Protein AF-A0A1Y4IHH0-F1 (afdb_monomer_lite)

Secondary structure (DSSP, 8-state):
---EEEEEEESS--GGGGS-TT--EEEEE---TT------SEEEEEEEHHHHHHS-S-S---HHHHHHHHHH--SHHHHHHHHHH-STHHHHHHHHHHHHH-HHHHHHHHHHHHHHHHHHHHHHHHHHHHHHHHHHHHHHHHHHHHHHHHHHHHHHHHHHHHHHHHHHHHHHHHHHHHHHTT-

Sequence (183 aa):
MRKVYTIILFENSAHIFHQDPDQYIHHGKTTFDTGLQMNLLQEYCLVALDVFRKKTYSEDRSEQTAWLSLLITETIEDAEKLITEYPWPEDIYKEIAMLRQRPEEVLHMFSEALKIMDRNTVHYMIEEQQKELEEQQRLLSVKDQEIHAKNKTIQAMNQKLDIQQQEIEALKKELAALQAQKI

Structure (mmCIF, N/CA/C/O backbone):
data_AF-A0A1Y4IHH0-F1
#
_entry.id   AF-A0A1Y4IHH0-F1
#
loop_
_atom_site.group_PDB
_atom_site.id
_atom_site.type_symbol
_atom_site.label_atom_id
_atom_site.label_alt_id
_atom_site.label_comp_id
_atom_site.label_asym_id
_atom_site.label_entity_id
_atom_site.label_seq_id
_atom_site.pdbx_PDB_ins_code
_atom_site.Cartn_x
_atom_site.Cartn_y
_atom_site.Cartn_z
_atom_site.occupancy
_atom_site.B_iso_or_equiv
_atom_site.auth_seq_id
_atom_site.auth_comp_id
_atom_site.auth_asym_id
_atom_site.auth_atom_id
_atom_site.pdbx_PDB_model_num
ATOM 1 N N . MET A 1 1 ? -13.343 10.472 4.113 1.00 64.81 1 MET A N 1
ATOM 2 C CA . MET A 1 1 ? -12.349 9.376 4.046 1.00 64.81 1 MET A CA 1
ATOM 3 C C . MET A 1 1 ? -11.607 9.469 2.719 1.00 64.81 1 MET A C 1
ATOM 5 O O . MET A 1 1 ? -12.231 9.854 1.737 1.00 64.81 1 MET A O 1
ATOM 9 N N . ARG A 1 2 ? -10.293 9.210 2.694 1.00 76.56 2 ARG A N 1
ATOM 10 C CA . ARG A 1 2 ? -9.488 9.185 1.457 1.00 76.56 2 ARG A CA 1
ATOM 11 C C . ARG A 1 2 ? -9.496 7.767 0.879 1.00 76.56 2 ARG A C 1
ATOM 13 O O . ARG A 1 2 ? -9.609 6.814 1.644 1.00 76.56 2 ARG A O 1
ATOM 20 N N . LYS A 1 3 ? -9.400 7.638 -0.445 1.00 82.38 3 LYS A N 1
ATOM 21 C CA . LYS A 1 3 ? -9.253 6.331 -1.096 1.00 82.38 3 LYS A CA 1
ATOM 22 C C . LYS A 1 3 ? -7.910 5.697 -0.740 1.00 82.38 3 LYS A C 1
ATOM 24 O O . LYS A 1 3 ? -6.926 6.410 -0.550 1.00 82.38 3 LYS A O 1
ATOM 29 N N . VAL A 1 4 ? -7.896 4.372 -0.685 1.00 86.25 4 VAL A N 1
ATOM 30 C CA . VAL A 1 4 ? -6.710 3.539 -0.491 1.00 86.25 4 VAL A CA 1
ATOM 31 C C . VAL A 1 4 ? -6.416 2.862 -1.823 1.00 86.25 4 VAL A C 1
ATOM 33 O O . VAL A 1 4 ? -7.274 2.171 -2.363 1.00 86.25 4 VAL A O 1
ATOM 36 N N . TYR A 1 5 ? -5.224 3.075 -2.372 1.00 88.31 5 TYR A N 1
ATOM 37 C CA . TYR A 1 5 ? -4.833 2.468 -3.641 1.00 88.31 5 TYR A CA 1
ATOM 38 C C . TYR A 1 5 ? -3.877 1.308 -3.397 1.00 88.31 5 TYR A C 1
ATOM 40 O O . TYR A 1 5 ? -2.844 1.474 -2.750 1.00 88.31 5 TYR A O 1
ATOM 48 N N . THR A 1 6 ? -4.207 0.144 -3.947 1.00 89.81 6 THR A N 1
ATOM 49 C CA . THR A 1 6 ? -3.286 -0.986 -4.057 1.00 89.81 6 THR A CA 1
ATOM 50 C C . THR A 1 6 ? -2.674 -0.963 -5.451 1.00 89.81 6 THR A C 1
ATOM 52 O O . THR A 1 6 ? -3.362 -1.236 -6.433 1.00 89.81 6 THR A O 1
ATOM 55 N N . ILE A 1 7 ? -1.389 -0.619 -5.541 1.00 93.44 7 ILE A N 1
ATOM 56 C CA . ILE A 1 7 ? -0.644 -0.619 -6.804 1.00 93.44 7 ILE A CA 1
ATOM 57 C C . ILE A 1 7 ? 0.080 -1.960 -6.936 1.00 93.44 7 ILE A C 1
ATOM 59 O O . ILE A 1 7 ? 0.827 -2.349 -6.042 1.00 93.44 7 ILE A O 1
ATOM 63 N N . ILE A 1 8 ? -0.158 -2.666 -8.038 1.00 92.75 8 ILE A N 1
ATOM 64 C CA . ILE A 1 8 ? 0.452 -3.957 -8.358 1.00 92.75 8 ILE A CA 1
ATOM 65 C C . ILE A 1 8 ? 1.307 -3.771 -9.605 1.00 92.75 8 ILE A C 1
ATOM 67 O O . ILE A 1 8 ? 0.797 -3.385 -10.657 1.00 92.75 8 ILE A O 1
ATOM 71 N N . LEU A 1 9 ? 2.601 -4.048 -9.475 1.00 94.50 9 L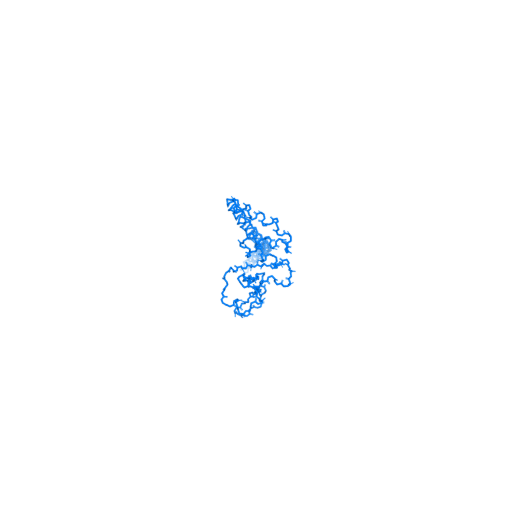EU A N 1
ATOM 72 C CA . LEU A 1 9 ? 3.576 -3.941 -10.554 1.00 94.50 9 LEU A CA 1
ATOM 73 C C . LEU A 1 9 ? 3.884 -5.337 -11.102 1.00 94.50 9 LEU A C 1
ATOM 75 O O . LEU A 1 9 ? 4.244 -6.235 -10.341 1.00 94.50 9 LEU A O 1
ATOM 79 N N . PHE A 1 10 ? 3.756 -5.514 -12.414 1.00 93.44 10 PHE A N 1
ATOM 80 C CA . PHE A 1 10 ? 4.120 -6.744 -13.110 1.00 93.44 10 PHE A CA 1
ATOM 81 C C . PHE A 1 10 ? 5.402 -6.522 -13.905 1.00 93.44 10 PHE A C 1
ATOM 83 O O . PHE A 1 10 ? 5.396 -5.762 -14.871 1.00 93.44 10 PHE A O 1
ATOM 90 N N . GLU A 1 11 ? 6.480 -7.215 -13.537 1.00 90.88 11 GLU A N 1
ATOM 91 C CA . GLU A 1 11 ? 7.685 -7.282 -14.376 1.00 90.88 11 GLU A CA 1
ATOM 92 C C . GLU A 1 11 ? 7.428 -8.068 -15.664 1.00 90.88 11 GLU A C 1
ATOM 94 O O . GLU A 1 11 ? 7.920 -7.682 -16.713 1.00 90.88 11 GLU A O 1
ATOM 99 N N . ASN A 1 12 ? 6.636 -9.143 -15.578 1.00 92.00 12 ASN A N 1
ATOM 100 C CA . ASN A 1 12 ? 6.158 -9.933 -16.710 1.00 92.00 12 ASN A CA 1
ATOM 101 C C . ASN A 1 12 ? 4.646 -10.126 -16.557 1.00 92.00 12 ASN A C 1
ATOM 103 O O . ASN A 1 12 ? 4.188 -10.835 -15.656 1.00 92.00 12 ASN A O 1
ATOM 107 N N . SER A 1 13 ? 3.866 -9.457 -17.399 1.00 91.56 13 SER A N 1
ATOM 108 C CA . SER A 1 13 ? 2.412 -9.409 -17.310 1.00 91.56 13 SER A CA 1
ATOM 109 C C . SER A 1 13 ? 1.747 -10.511 -18.139 1.00 91.56 13 SER A C 1
ATOM 111 O O . SER A 1 13 ? 2.313 -11.082 -19.073 1.00 91.56 13 SER A O 1
ATOM 113 N N . ALA A 1 14 ? 0.508 -10.856 -17.782 1.00 90.94 14 ALA A N 1
ATOM 114 C CA . ALA A 1 14 ? -0.264 -11.838 -18.535 1.00 90.94 14 ALA A CA 1
ATOM 115 C C . ALA A 1 14 ? -0.573 -11.345 -19.965 1.00 90.94 14 ALA A C 1
ATOM 117 O O . ALA A 1 14 ? -0.624 -10.146 -20.237 1.00 90.94 14 ALA A O 1
ATOM 118 N N . HIS A 1 15 ? -0.875 -12.271 -20.881 1.00 91.12 15 HIS A N 1
ATOM 119 C CA . HIS A 1 15 ? -1.169 -11.949 -22.287 1.00 91.12 15 HIS A CA 1
ATOM 120 C C . HIS A 1 15 ? -2.280 -10.892 -22.462 1.00 91.12 15 HIS A C 1
ATOM 122 O O . HIS A 1 15 ? -2.247 -10.110 -23.403 1.00 91.12 15 HIS A O 1
ATOM 128 N N . ILE A 1 16 ? -3.255 -10.834 -21.551 1.00 93.12 16 ILE A N 1
ATOM 129 C CA . ILE A 1 16 ? -4.318 -9.816 -21.552 1.00 93.12 16 ILE A CA 1
ATOM 130 C C . ILE A 1 16 ? -3.76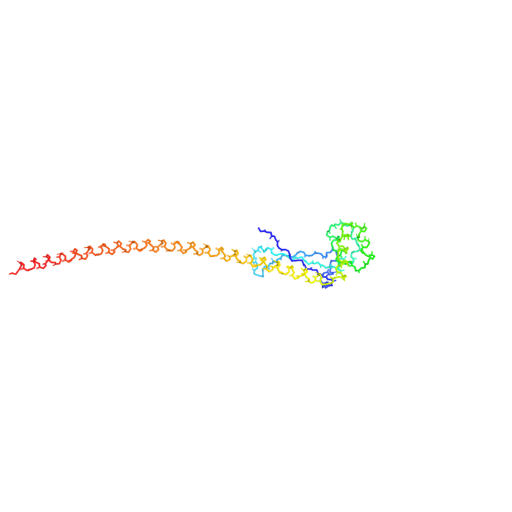7 -8.377 -21.553 1.00 93.12 16 ILE A C 1
ATOM 132 O O . ILE A 1 16 ? -4.293 -7.540 -22.277 1.00 93.12 16 ILE A O 1
ATOM 136 N N . PHE A 1 17 ? -2.683 -8.102 -20.826 1.00 90.44 17 PHE A N 1
ATOM 137 C CA . PHE A 1 17 ? -2.068 -6.767 -20.765 1.00 90.44 17 PHE A CA 1
ATOM 138 C C . PHE A 1 17 ? -1.380 -6.367 -22.075 1.00 90.44 17 PHE A C 1
ATOM 140 O O . PHE A 1 17 ? -1.157 -5.194 -22.334 1.00 90.44 17 PHE A O 1
ATOM 147 N N . HIS A 1 18 ? -1.073 -7.339 -22.933 1.00 90.69 18 HIS A N 1
ATOM 148 C CA . HIS A 1 18 ? -0.414 -7.113 -24.215 1.00 90.69 18 HIS A CA 1
ATOM 149 C C . HIS A 1 18 ? -1.396 -6.824 -25.358 1.00 90.69 18 HIS A C 1
ATOM 151 O O . HIS A 1 18 ? -0.961 -6.568 -26.480 1.00 90.69 18 HIS A O 1
ATOM 157 N N . GLN A 1 19 ? -2.707 -6.903 -25.099 1.00 89.75 19 GLN A N 1
ATOM 158 C CA . GLN A 1 19 ? -3.740 -6.665 -26.111 1.00 89.75 19 GLN A CA 1
ATOM 159 C C . GLN A 1 19 ? -3.794 -5.201 -26.552 1.00 89.75 19 GLN A C 1
ATOM 161 O O . GLN A 1 19 ? -4.097 -4.935 -27.712 1.00 89.75 19 GLN A O 1
ATOM 166 N N . ASP A 1 20 ? -3.477 -4.279 -25.643 1.00 86.44 20 ASP A N 1
ATOM 167 C CA . ASP A 1 20 ? -3.378 -2.848 -25.913 1.00 86.44 20 ASP A CA 1
ATOM 168 C C . ASP A 1 20 ? -2.023 -2.321 -25.405 1.00 86.44 20 ASP A C 1
ATOM 170 O O . ASP A 1 20 ? -1.901 -1.954 -24.236 1.00 86.44 20 ASP A O 1
ATOM 174 N N . PRO A 1 21 ? -0.983 -2.293 -26.261 1.00 82.88 21 PRO A N 1
ATOM 175 C CA . PRO A 1 21 ? 0.349 -1.826 -25.879 1.00 82.88 21 PRO A CA 1
ATOM 176 C C . PRO A 1 21 ? 0.400 -0.352 -25.462 1.00 82.88 21 PRO A C 1
ATOM 178 O O . PRO A 1 21 ? 1.388 0.083 -24.865 1.00 82.88 21 PRO A O 1
ATOM 181 N N . ASP A 1 22 ? -0.634 0.431 -25.785 1.00 84.62 22 ASP A N 1
ATOM 182 C CA . ASP A 1 22 ? -0.695 1.827 -25.385 1.00 84.62 22 ASP A CA 1
ATOM 183 C C . ASP A 1 22 ? -1.138 2.010 -23.933 1.00 84.62 22 ASP A C 1
ATOM 185 O O . ASP A 1 22 ? -0.791 3.030 -23.328 1.00 84.62 22 ASP A O 1
ATOM 189 N N . GLN A 1 23 ? -1.822 1.011 -23.370 1.00 87.75 23 GLN A N 1
ATOM 190 C CA . GLN A 1 23 ? -2.363 0.998 -22.016 1.00 87.75 23 GLN A CA 1
ATOM 191 C C . GLN A 1 23 ? -1.575 0.030 -21.130 1.00 87.75 23 GLN A C 1
ATOM 193 O O . GLN A 1 23 ? -1.810 -1.171 -21.125 1.00 87.75 23 GLN A O 1
ATOM 198 N N . TYR A 1 24 ? -0.656 0.573 -20.335 1.00 91.25 24 TYR A N 1
ATOM 199 C CA . TYR A 1 24 ? 0.159 -0.191 -19.382 1.00 91.25 24 TYR A CA 1
ATOM 200 C C . TYR A 1 24 ? -0.223 0.070 -17.915 1.00 91.25 24 TYR A C 1
ATOM 202 O O . TYR A 1 24 ? 0.345 -0.550 -17.019 1.00 91.25 24 TYR A O 1
ATOM 210 N N . ILE A 1 25 ? -1.175 0.975 -17.652 1.00 92.75 25 ILE A N 1
ATOM 211 C CA . ILE A 1 25 ? -1.739 1.261 -16.325 1.00 92.75 25 ILE A CA 1
ATOM 212 C C . ILE A 1 25 ? -3.249 1.019 -16.381 1.00 92.75 25 ILE A C 1
ATOM 214 O O . ILE A 1 25 ? -3.953 1.640 -17.173 1.00 92.75 25 ILE A O 1
ATOM 218 N N . HIS A 1 26 ? -3.769 0.176 -15.491 1.00 93.50 26 HIS A N 1
ATOM 219 C CA . HIS A 1 26 ? -5.189 -0.166 -15.436 1.00 93.50 26 HIS A CA 1
ATOM 220 C C . HIS A 1 26 ? -5.752 0.097 -14.044 1.00 93.50 26 HIS A C 1
ATOM 222 O O . HIS A 1 26 ? -5.404 -0.575 -13.072 1.00 93.50 26 HIS A O 1
ATOM 228 N N . HIS A 1 27 ? -6.650 1.075 -13.945 1.00 93.81 27 HIS A N 1
ATOM 229 C CA . HIS A 1 27 ? -7.334 1.405 -12.699 1.00 93.81 27 HIS A CA 1
ATOM 230 C C . HIS A 1 27 ? -8.624 0.592 -12.575 1.00 93.81 27 HIS A C 1
ATOM 232 O O . HIS A 1 27 ? -9.540 0.716 -13.388 1.00 93.81 27 HIS A O 1
ATOM 238 N N . GLY A 1 28 ? -8.698 -0.228 -11.534 1.00 90.19 28 GLY A N 1
ATOM 239 C CA . GLY A 1 28 ? -9.834 -1.071 -11.202 1.00 90.19 28 GLY A CA 1
ATOM 240 C C . GLY A 1 28 ? -10.594 -0.560 -9.983 1.00 90.19 28 GLY A C 1
ATOM 241 O O . GLY A 1 28 ? -10.008 -0.119 -8.991 1.00 90.19 28 GLY A O 1
ATOM 242 N N . LYS A 1 29 ? -11.920 -0.682 -10.041 1.00 89.69 29 LYS A N 1
ATOM 243 C CA . LYS A 1 29 ? -12.816 -0.490 -8.897 1.00 89.69 29 LYS A CA 1
ATOM 244 C C . LYS A 1 29 ? -13.512 -1.802 -8.581 1.00 89.69 29 LYS A C 1
ATOM 246 O O . LYS A 1 29 ? -13.882 -2.543 -9.489 1.00 89.69 29 LYS A O 1
ATOM 251 N N . THR A 1 30 ? -13.713 -2.065 -7.299 1.00 86.44 30 THR A N 1
ATOM 252 C CA . THR A 1 30 ? -14.426 -3.261 -6.857 1.00 86.44 30 THR A CA 1
ATOM 253 C C . THR A 1 30 ? -15.921 -3.107 -7.106 1.00 86.44 30 THR A C 1
ATOM 255 O O . THR A 1 30 ? -16.509 -2.069 -6.807 1.00 86.44 30 THR A O 1
ATOM 258 N N . THR A 1 31 ? -16.537 -4.163 -7.625 1.00 89.19 31 THR A N 1
ATOM 259 C CA . THR A 1 31 ? -17.991 -4.303 -7.729 1.00 89.19 31 THR A CA 1
ATOM 260 C C . THR A 1 31 ? -18.400 -5.624 -7.094 1.00 89.19 31 THR A C 1
ATOM 262 O O . THR A 1 31 ? -17.610 -6.568 -7.054 1.00 89.19 31 THR A O 1
ATOM 265 N N . PHE A 1 32 ? -19.613 -5.673 -6.550 1.00 90.00 32 PHE A N 1
ATOM 266 C CA . PHE A 1 32 ? -20.151 -6.879 -5.931 1.00 90.00 32 PHE A CA 1
ATOM 267 C C . PHE A 1 32 ? -20.942 -7.675 -6.967 1.00 90.00 32 PHE A C 1
ATOM 269 O O . PHE A 1 32 ? -21.719 -7.108 -7.734 1.00 90.00 32 PHE A O 1
ATOM 276 N N . ASP A 1 33 ? -20.768 -8.991 -6.955 1.00 92.62 33 ASP A N 1
ATOM 277 C CA . ASP A 1 33 ? -21.464 -9.965 -7.805 1.00 92.62 33 ASP A CA 1
ATOM 278 C C . ASP A 1 33 ? -22.998 -9.886 -7.701 1.00 92.62 33 ASP A C 1
ATOM 280 O O . ASP A 1 33 ? -23.706 -10.078 -8.685 1.00 92.62 33 ASP A O 1
ATOM 284 N N . THR A 1 34 ? -23.513 -9.520 -6.528 1.00 95.19 34 THR A N 1
ATOM 285 C CA . THR A 1 34 ? -24.941 -9.254 -6.277 1.00 95.19 34 THR A CA 1
ATOM 286 C C . THR A 1 34 ? -25.469 -7.975 -6.937 1.00 95.19 34 THR A C 1
ATOM 288 O O . THR A 1 34 ? -26.671 -7.716 -6.902 1.00 95.19 34 THR A O 1
ATOM 291 N N . GLY A 1 35 ? -24.594 -7.142 -7.508 1.00 90.06 35 GLY A N 1
ATOM 292 C CA . GLY A 1 35 ? -24.935 -5.824 -8.046 1.00 90.06 35 GLY A CA 1
ATOM 293 C C . GLY A 1 35 ? -25.048 -4.722 -6.987 1.00 90.06 35 GLY A C 1
ATOM 294 O O . GLY A 1 35 ? -25.415 -3.594 -7.332 1.00 90.06 35 GLY A O 1
ATOM 295 N N . LEU A 1 36 ? -24.720 -5.016 -5.719 1.00 90.06 36 LEU A N 1
ATOM 296 C CA . LEU A 1 36 ? -24.722 -4.044 -4.624 1.00 90.06 36 LEU A CA 1
ATOM 297 C C . LEU A 1 36 ? -23.874 -2.814 -4.986 1.00 90.06 36 LEU A C 1
ATOM 299 O O . LEU A 1 36 ? -22.661 -2.900 -5.175 1.00 90.06 36 LEU A O 1
ATOM 303 N N . GLN A 1 37 ? -24.525 -1.653 -5.048 1.00 87.19 37 GLN A N 1
ATOM 304 C CA . GLN A 1 37 ? -23.881 -0.374 -5.339 1.00 87.19 37 GLN A CA 1
ATOM 305 C C . GLN A 1 37 ? -23.302 0.214 -4.052 1.00 87.19 37 GLN A C 1
ATOM 307 O O . GLN A 1 37 ? -23.917 1.055 -3.399 1.00 87.19 37 GLN A O 1
ATOM 312 N N . MET A 1 38 ? -22.117 -0.258 -3.674 1.00 83.06 38 MET A N 1
ATOM 313 C CA . MET A 1 38 ? -21.373 0.264 -2.533 1.00 83.06 38 MET A CA 1
ATOM 314 C C . MET A 1 38 ? -19.981 0.711 -2.974 1.00 83.06 38 MET A C 1
ATOM 316 O O . MET A 1 38 ? -19.223 -0.059 -3.559 1.00 83.06 38 MET A O 1
ATOM 320 N N . ASN A 1 39 ? -19.636 1.960 -2.662 1.00 81.50 39 ASN A N 1
ATOM 321 C CA . ASN A 1 39 ? -18.313 2.505 -2.944 1.00 81.50 39 ASN A CA 1
ATOM 322 C C . ASN A 1 39 ? -17.334 2.068 -1.853 1.00 81.50 39 ASN A C 1
ATOM 324 O O . ASN A 1 39 ? -17.408 2.550 -0.722 1.00 81.50 39 ASN A O 1
ATOM 328 N N . LEU A 1 40 ? -16.406 1.179 -2.199 1.00 83.81 40 LEU A N 1
ATOM 329 C CA . LEU A 1 40 ? -15.294 0.831 -1.323 1.00 83.81 40 LEU A CA 1
ATOM 330 C C . LEU A 1 40 ? -14.197 1.897 -1.382 1.00 83.81 40 LEU A C 1
ATOM 332 O O . LEU A 1 40 ? -13.992 2.556 -2.401 1.00 83.81 40 LEU A O 1
ATOM 336 N N . LEU A 1 41 ? -13.478 2.059 -0.269 1.00 86.81 41 LEU A N 1
ATOM 337 C CA . LEU A 1 41 ? -12.314 2.946 -0.217 1.00 86.81 41 LEU A CA 1
ATOM 338 C C . LEU A 1 41 ? -11.139 2.393 -1.025 1.00 86.81 41 LEU A C 1
ATOM 340 O O . LEU A 1 41 ? -10.319 3.183 -1.489 1.00 86.81 41 LEU A O 1
ATOM 344 N N . GLN A 1 42 ? -11.055 1.069 -1.165 1.00 85.44 42 GLN A N 1
ATOM 345 C CA . GLN A 1 42 ? -9.962 0.395 -1.848 1.00 85.44 42 GLN A CA 1
ATOM 346 C C . GLN A 1 42 ? -10.182 0.353 -3.364 1.00 85.44 42 GLN A C 1
ATOM 348 O O . GLN A 1 42 ? -11.199 -0.154 -3.839 1.00 85.44 42 GLN A O 1
ATOM 353 N N . GLU A 1 43 ? -9.197 0.842 -4.111 1.00 91.50 43 GLU A N 1
ATOM 354 C CA . GLU A 1 43 ? -9.104 0.728 -5.568 1.00 91.50 43 GLU A CA 1
ATOM 355 C C . GLU A 1 43 ? -7.771 0.080 -5.954 1.00 91.50 43 GLU A C 1
ATOM 357 O O . GLU A 1 43 ? -6.779 0.181 -5.228 1.00 91.50 43 GLU A O 1
ATOM 362 N N . TYR A 1 44 ? -7.749 -0.594 -7.100 1.00 92.06 44 TYR A N 1
ATOM 363 C CA . TYR A 1 44 ? -6.568 -1.298 -7.592 1.00 92.06 44 TYR A CA 1
ATOM 364 C C . TYR A 1 44 ? -5.977 -0.557 -8.785 1.00 92.06 44 TYR A C 1
ATOM 366 O O . TYR A 1 44 ? -6.706 -0.052 -9.633 1.00 92.06 44 TYR A O 1
ATOM 374 N N . CYS A 1 45 ? -4.656 -0.518 -8.872 1.00 93.75 45 CYS A N 1
ATOM 375 C CA . CYS A 1 45 ? -3.936 -0.037 -10.040 1.00 93.75 45 CYS A CA 1
ATOM 376 C C . CYS A 1 45 ? -2.964 -1.128 -10.478 1.00 93.75 45 CYS A C 1
ATOM 378 O O . CYS A 1 45 ? -2.051 -1.481 -9.737 1.00 93.75 45 CYS A O 1
ATOM 380 N N . LEU A 1 46 ? -3.204 -1.706 -11.649 1.00 94.38 46 LEU A N 1
ATOM 381 C CA . LEU A 1 46 ? -2.364 -2.748 -12.228 1.00 94.38 46 LEU A CA 1
ATOM 382 C C . LEU A 1 46 ? -1.436 -2.102 -13.250 1.00 94.38 46 LEU A C 1
ATOM 384 O O . LEU A 1 46 ? -1.921 -1.449 -14.171 1.00 94.38 46 LEU A O 1
ATOM 388 N N . VAL A 1 47 ? -0.128 -2.288 -13.102 1.00 94.94 47 VAL A N 1
ATOM 389 C CA . VAL A 1 47 ? 0.876 -1.682 -13.981 1.00 94.94 47 VAL A CA 1
ATOM 390 C C . VAL A 1 47 ? 1.730 -2.770 -14.624 1.00 94.94 47 VAL A C 1
ATOM 392 O O . VAL A 1 47 ? 2.400 -3.527 -13.922 1.00 94.94 47 VAL A O 1
ATOM 395 N N . ALA A 1 48 ? 1.713 -2.845 -15.953 1.00 94.44 48 ALA A N 1
ATOM 396 C CA . ALA A 1 48 ? 2.491 -3.797 -16.744 1.00 94.44 48 ALA A CA 1
ATOM 397 C C . ALA A 1 48 ? 3.807 -3.158 -17.217 1.00 94.44 48 ALA A C 1
ATOM 399 O O . ALA A 1 48 ? 3.843 -2.409 -18.197 1.00 94.44 48 ALA A O 1
ATOM 400 N N . LEU A 1 49 ? 4.899 -3.433 -16.501 1.00 92.94 49 LEU A N 1
ATOM 401 C CA . LEU A 1 49 ? 6.203 -2.820 -16.762 1.00 92.94 49 LEU A CA 1
ATOM 402 C C . LEU A 1 49 ? 6.861 -3.355 -18.040 1.00 92.94 49 LEU A C 1
ATOM 404 O O . LEU A 1 49 ? 7.561 -2.611 -18.720 1.00 92.94 49 LEU A O 1
ATOM 408 N N . ASP A 1 50 ? 6.619 -4.613 -18.405 1.00 91.69 50 ASP A N 1
ATOM 409 C CA . ASP A 1 50 ? 7.067 -5.208 -19.672 1.00 91.69 50 ASP A CA 1
ATOM 410 C C . ASP A 1 50 ? 6.410 -4.579 -20.903 1.00 91.69 50 ASP A C 1
ATOM 412 O O . ASP A 1 50 ? 7.056 -4.430 -21.944 1.00 91.69 50 ASP A O 1
ATOM 416 N N . VAL A 1 51 ? 5.136 -4.204 -20.793 1.00 91.44 51 VAL A N 1
ATOM 417 C CA . VAL A 1 51 ? 4.418 -3.472 -21.842 1.00 91.44 51 VAL A CA 1
ATOM 418 C C . VAL A 1 51 ? 4.967 -2.050 -21.937 1.00 91.44 51 VAL A C 1
ATOM 420 O O . VAL A 1 51 ? 5.345 -1.617 -23.026 1.00 91.44 51 VAL A O 1
ATOM 423 N N . PHE A 1 52 ? 5.115 -1.364 -20.797 1.00 90.62 52 PHE A N 1
ATOM 424 C CA . PHE A 1 52 ? 5.714 -0.029 -20.737 1.00 90.62 52 PHE A CA 1
ATOM 425 C C . PHE A 1 52 ? 7.137 0.002 -21.314 1.00 90.62 52 PHE A C 1
ATOM 427 O O . PHE A 1 52 ? 7.449 0.873 -22.116 1.00 90.62 52 PHE A O 1
ATOM 434 N N . ARG A 1 53 ? 7.981 -0.989 -21.000 1.00 87.31 53 ARG A N 1
ATOM 435 C CA . ARG A 1 53 ? 9.366 -1.094 -21.493 1.00 87.31 53 ARG A CA 1
ATOM 436 C C . ARG A 1 53 ? 9.466 -1.082 -23.022 1.00 87.31 53 ARG A C 1
ATOM 438 O O . ARG A 1 53 ? 10.462 -0.621 -23.572 1.00 87.31 53 ARG A O 1
ATOM 445 N N . LYS A 1 54 ? 8.452 -1.601 -23.721 1.00 84.00 54 LYS A N 1
ATOM 446 C CA . LYS A 1 54 ? 8.418 -1.635 -25.194 1.00 84.00 54 LYS A CA 1
ATOM 447 C C . LYS A 1 54 ? 8.069 -0.277 -25.800 1.00 84.00 54 LYS A C 1
ATOM 449 O O . LYS A 1 54 ? 8.394 -0.046 -26.964 1.00 84.00 54 LYS A O 1
ATOM 454 N N . LYS A 1 55 ? 7.456 0.628 -25.031 1.00 74.00 55 LYS A N 1
ATOM 455 C CA . LYS A 1 55 ? 7.347 2.035 -25.411 1.00 74.00 55 LYS A CA 1
ATOM 456 C C . LYS A 1 55 ? 8.711 2.680 -25.220 1.00 74.00 55 LYS A C 1
ATOM 458 O O . LYS A 1 55 ? 9.127 2.998 -24.113 1.00 74.00 55 LYS A O 1
ATOM 463 N N . THR A 1 56 ? 9.418 2.872 -26.328 1.00 59.03 56 THR A N 1
ATOM 464 C CA . THR A 1 56 ? 10.587 3.750 -26.359 1.00 59.03 56 THR A CA 1
ATOM 465 C C . THR A 1 56 ? 10.127 5.130 -25.898 1.00 59.03 56 THR A C 1
ATOM 467 O O . THR A 1 56 ? 9.301 5.717 -26.590 1.00 59.03 56 THR A O 1
ATOM 470 N N . TYR A 1 57 ? 10.580 5.559 -24.711 1.00 57.50 57 TYR A N 1
ATOM 471 C CA . TYR A 1 57 ? 10.373 6.868 -24.072 1.00 57.50 57 TYR A CA 1
ATOM 472 C C . TYR A 1 57 ? 9.296 7.716 -24.765 1.00 57.50 57 TYR A C 1
ATOM 474 O O . TYR A 1 57 ? 9.598 8.514 -25.651 1.00 57.50 57 TYR A O 1
ATOM 482 N N . SER A 1 58 ? 8.028 7.461 -24.423 1.00 53.75 58 SER A N 1
ATOM 483 C CA . SER A 1 58 ? 6.873 8.123 -25.036 1.00 53.75 58 SER A CA 1
ATOM 484 C C . SER A 1 58 ? 7.046 9.643 -25.059 1.00 53.75 58 SER A C 1
ATOM 486 O O . SER A 1 58 ? 7.530 10.222 -24.088 1.00 53.75 58 SER A O 1
ATOM 488 N N . GLU A 1 59 ? 6.609 10.282 -26.147 1.00 56.09 59 GLU A N 1
ATOM 489 C CA . GLU A 1 59 ? 6.696 11.735 -26.380 1.00 56.09 59 GLU A CA 1
ATOM 490 C C . GLU A 1 59 ? 6.124 12.578 -25.217 1.00 56.09 59 GLU A C 1
ATOM 492 O O . GLU A 1 59 ? 6.573 13.702 -24.984 1.00 56.09 59 GLU A O 1
ATOM 497 N N . ASP A 1 60 ? 5.215 12.001 -24.425 1.00 65.81 60 ASP A N 1
ATOM 498 C CA . ASP A 1 60 ? 4.664 12.587 -23.204 1.00 65.81 60 ASP A CA 1
ATOM 499 C C . ASP A 1 60 ? 5.549 12.320 -21.979 1.00 65.81 60 ASP A C 1
ATOM 501 O O . ASP A 1 60 ? 5.405 11.333 -21.250 1.00 65.81 60 ASP A O 1
ATOM 505 N N . ARG A 1 61 ? 6.468 13.254 -21.727 1.00 73.88 61 ARG A N 1
ATOM 506 C CA . ARG A 1 61 ? 7.296 13.281 -20.516 1.00 73.88 61 ARG A CA 1
ATOM 507 C C . ARG A 1 61 ? 6.466 13.732 -19.317 1.00 73.88 61 ARG A C 1
ATOM 509 O O . ARG A 1 61 ? 6.017 14.875 -19.252 1.00 73.88 61 ARG A O 1
ATOM 516 N N . SER A 1 62 ? 6.310 12.852 -18.337 1.00 84.50 62 SER A N 1
ATOM 517 C CA . SER A 1 62 ? 5.615 13.127 -17.079 1.00 84.50 62 SER A CA 1
ATOM 518 C C . SER A 1 62 ? 6.389 12.579 -15.881 1.00 84.50 62 SER A C 1
ATOM 520 O O . SER A 1 62 ? 7.293 11.755 -16.011 1.00 84.50 62 SER A O 1
ATOM 522 N N . GLU A 1 63 ? 6.012 13.009 -14.679 1.00 85.19 63 GLU A N 1
ATOM 523 C CA . GLU A 1 63 ? 6.548 12.431 -13.442 1.00 85.19 63 GLU A CA 1
ATOM 524 C C . GLU A 1 63 ? 6.227 10.930 -13.339 1.00 85.19 63 GLU A C 1
ATOM 526 O O . GLU A 1 63 ? 7.061 10.136 -12.915 1.00 85.19 63 GLU A O 1
ATOM 531 N N . GLN A 1 64 ? 5.042 10.516 -13.799 1.00 87.56 64 GLN A N 1
ATOM 532 C CA . GLN A 1 64 ? 4.637 9.110 -13.811 1.00 87.56 64 GLN A CA 1
ATOM 533 C C . GLN A 1 64 ? 5.533 8.270 -14.725 1.00 87.56 64 GLN A C 1
ATOM 535 O O . GLN A 1 64 ? 6.002 7.214 -14.310 1.00 87.56 64 GLN A O 1
ATOM 540 N N . THR A 1 65 ? 5.813 8.739 -15.946 1.00 86.88 65 THR A N 1
ATOM 541 C CA . THR A 1 65 ? 6.712 8.026 -16.866 1.00 86.88 65 THR A CA 1
ATOM 542 C C . THR A 1 65 ? 8.134 7.975 -16.324 1.00 86.88 65 THR A C 1
ATOM 544 O O . THR A 1 65 ? 8.778 6.946 -16.461 1.00 86.88 65 THR A O 1
ATOM 547 N N . ALA A 1 66 ? 8.606 9.019 -15.640 1.00 87.06 66 ALA A N 1
ATOM 548 C CA . ALA A 1 66 ? 9.908 9.008 -14.977 1.00 87.06 66 ALA A CA 1
ATOM 549 C C . ALA A 1 66 ? 9.999 7.947 -13.865 1.00 87.06 66 ALA A C 1
ATOM 551 O O . ALA A 1 66 ? 10.962 7.182 -13.835 1.00 87.06 66 ALA A O 1
ATOM 552 N N . TRP A 1 67 ? 8.984 7.844 -12.996 1.00 89.56 67 TRP A N 1
ATOM 553 C CA . TRP A 1 67 ? 8.919 6.796 -11.969 1.00 89.56 67 TRP A CA 1
ATOM 554 C C . TRP A 1 67 ? 8.897 5.391 -12.572 1.00 89.56 67 TRP A C 1
ATOM 556 O O . TRP A 1 67 ? 9.609 4.508 -12.100 1.00 89.56 67 TRP A O 1
ATOM 566 N N . LEU A 1 68 ? 8.109 5.169 -13.626 1.00 89.94 68 LEU A N 1
ATOM 567 C CA . LEU A 1 68 ? 8.068 3.867 -14.294 1.00 89.94 68 LEU A CA 1
ATOM 568 C C . LEU A 1 68 ? 9.386 3.541 -14.995 1.00 89.94 68 LEU A C 1
ATOM 570 O O . LEU A 1 68 ? 9.850 2.408 -14.896 1.00 89.94 68 LEU A O 1
ATOM 574 N N . SER A 1 69 ? 10.016 4.525 -15.640 1.00 88.12 69 SER A N 1
ATOM 575 C CA . SER A 1 69 ? 11.331 4.362 -16.261 1.00 88.12 69 SER A CA 1
ATOM 576 C C . SER A 1 69 ? 12.411 4.029 -15.232 1.00 88.12 69 SER A C 1
ATOM 578 O O . SER A 1 69 ? 13.230 3.149 -15.484 1.00 88.12 69 SER A O 1
ATOM 580 N N . LEU A 1 70 ? 12.373 4.646 -14.045 1.00 87.75 70 LEU A N 1
ATOM 581 C CA . LEU A 1 70 ? 13.250 4.285 -12.927 1.00 87.75 70 LEU A CA 1
ATOM 582 C C . LEU A 1 70 ? 13.077 2.811 -12.528 1.00 87.75 70 LEU A C 1
ATOM 584 O O . LEU A 1 70 ? 14.066 2.112 -12.336 1.00 87.75 70 LEU A O 1
ATOM 588 N N . LEU A 1 71 ? 11.835 2.324 -12.445 1.00 88.12 71 LEU A N 1
ATOM 589 C CA . LEU A 1 71 ? 11.533 0.944 -12.046 1.00 88.12 71 LEU A CA 1
ATOM 590 C C . LEU A 1 71 ? 11.966 -0.107 -13.079 1.00 88.12 71 LEU A C 1
ATOM 592 O O . LEU A 1 71 ? 12.249 -1.238 -12.696 1.00 88.12 71 LEU A O 1
ATOM 596 N N . ILE A 1 72 ? 12.023 0.241 -14.369 1.00 87.62 72 ILE A N 1
ATOM 597 C CA . ILE A 1 72 ? 12.484 -0.671 -15.434 1.00 87.62 72 ILE A CA 1
ATOM 598 C C . ILE A 1 72 ? 13.973 -0.533 -15.767 1.00 87.62 72 ILE A C 1
ATOM 600 O O . ILE A 1 72 ? 14.461 -1.249 -16.639 1.00 87.62 72 ILE A O 1
ATOM 604 N N . THR A 1 73 ? 14.685 0.394 -15.124 1.00 86.38 73 THR A N 1
ATOM 605 C CA . THR A 1 73 ? 16.107 0.637 -15.387 1.00 86.38 73 THR A CA 1
ATOM 606 C C . THR A 1 73 ? 16.939 -0.538 -14.875 1.00 86.38 73 THR A C 1
ATOM 608 O O . THR A 1 73 ? 16.971 -0.818 -13.678 1.00 86.38 73 THR A O 1
ATOM 611 N N . GLU A 1 74 ? 17.635 -1.222 -15.784 1.00 81.69 74 GLU A N 1
ATOM 612 C CA . GLU A 1 74 ? 18.450 -2.401 -15.456 1.00 81.69 74 GLU A CA 1
ATOM 613 C C . GLU A 1 74 ? 19.959 -2.121 -15.527 1.00 81.69 74 GLU A C 1
ATOM 615 O O . GLU A 1 74 ? 20.736 -2.761 -14.810 1.00 81.69 74 GLU A O 1
ATOM 620 N N . THR A 1 75 ? 20.379 -1.163 -16.362 1.00 82.62 75 THR A N 1
ATOM 621 C CA . THR A 1 75 ? 21.792 -0.859 -16.638 1.00 82.62 75 THR A CA 1
ATOM 622 C C . THR A 1 75 ? 22.191 0.552 -16.208 1.00 82.62 75 THR A C 1
ATOM 624 O O . THR A 1 75 ? 21.348 1.428 -16.007 1.00 82.62 75 THR A O 1
ATOM 627 N N . ILE A 1 76 ? 23.503 0.778 -16.067 1.00 81.56 76 ILE A N 1
ATOM 628 C CA . ILE A 1 76 ? 24.048 2.107 -15.756 1.00 81.56 76 ILE A CA 1
ATOM 629 C C . ILE A 1 76 ? 23.791 3.052 -16.931 1.00 81.56 76 ILE A C 1
ATOM 631 O O . ILE A 1 76 ? 23.400 4.193 -16.716 1.00 81.56 76 ILE A O 1
ATOM 635 N N . GLU A 1 77 ? 23.931 2.569 -18.163 1.00 83.88 77 GLU A N 1
ATOM 636 C CA . GLU A 1 77 ? 23.678 3.350 -19.371 1.00 83.88 77 GLU A CA 1
ATOM 637 C C . GLU A 1 77 ? 22.215 3.811 -19.462 1.00 83.88 77 GLU A C 1
ATOM 639 O O . GLU A 1 77 ? 21.943 4.942 -19.869 1.00 83.88 77 GLU A O 1
ATOM 644 N N . ASP A 1 78 ? 21.262 2.961 -19.072 1.00 83.75 78 ASP A N 1
ATOM 645 C CA . ASP A 1 78 ? 19.845 3.334 -19.021 1.00 83.75 78 ASP A CA 1
ATOM 646 C C . ASP A 1 78 ? 19.574 4.360 -17.916 1.00 83.75 78 ASP A C 1
ATOM 648 O O . ASP A 1 78 ? 18.799 5.295 -18.122 1.00 83.75 78 ASP A O 1
ATOM 652 N N . ALA A 1 79 ? 20.259 4.240 -16.777 1.00 83.69 79 ALA A N 1
ATOM 653 C CA . ALA A 1 79 ? 20.170 5.205 -15.689 1.00 83.69 79 ALA A CA 1
ATOM 654 C C . ALA A 1 79 ? 20.743 6.574 -16.079 1.00 83.69 79 ALA A C 1
ATOM 656 O O . ALA A 1 79 ? 20.130 7.599 -15.800 1.00 83.69 79 ALA A O 1
ATOM 657 N N . GLU A 1 80 ? 21.886 6.613 -16.765 1.00 85.12 80 GLU A N 1
ATOM 658 C CA . GLU A 1 80 ? 22.487 7.856 -17.263 1.00 85.12 80 GLU A CA 1
ATOM 659 C C . GLU A 1 80 ? 21.573 8.557 -18.274 1.00 85.12 80 GLU A C 1
ATOM 661 O O . GLU A 1 80 ? 21.376 9.776 -18.204 1.00 85.12 80 GLU A O 1
ATOM 666 N N . LYS A 1 81 ? 20.952 7.793 -19.184 1.00 84.94 81 LYS A N 1
ATOM 667 C CA . LYS A 1 81 ? 19.927 8.321 -20.096 1.00 84.94 81 LYS A CA 1
ATOM 668 C C . LYS A 1 81 ? 18.725 8.852 -19.324 1.00 84.94 81 LYS A C 1
ATOM 670 O O . LYS A 1 81 ? 18.279 9.964 -19.595 1.00 84.94 81 LYS A O 1
ATOM 675 N N . LEU A 1 82 ? 18.244 8.101 -18.333 1.00 85.50 82 LEU A N 1
ATOM 676 C CA . LEU A 1 82 ? 17.120 8.508 -17.499 1.00 85.50 82 LEU A CA 1
ATOM 677 C C . LEU A 1 82 ? 17.407 9.814 -16.754 1.00 85.50 82 LEU A C 1
ATOM 679 O O . LEU A 1 82 ? 16.560 10.698 -16.769 1.00 85.50 82 LEU A O 1
ATOM 683 N N . ILE A 1 83 ? 18.592 9.955 -16.157 1.00 86.25 83 ILE A N 1
ATOM 684 C CA . ILE A 1 83 ? 19.020 11.163 -15.432 1.00 86.25 83 ILE A CA 1
ATOM 685 C C . ILE A 1 83 ? 19.149 12.358 -16.385 1.00 86.25 83 ILE A C 1
ATOM 687 O O . ILE A 1 83 ? 18.810 13.489 -16.040 1.00 86.25 83 ILE A O 1
ATOM 691 N N . THR A 1 84 ? 19.604 12.109 -17.614 1.00 85.31 84 THR A N 1
ATOM 692 C CA . THR A 1 84 ? 19.676 13.146 -18.651 1.00 85.31 84 THR A CA 1
ATOM 693 C C . THR A 1 84 ? 18.282 13.651 -19.038 1.00 85.31 84 THR A C 1
ATOM 695 O O . THR A 1 84 ? 18.093 14.846 -19.266 1.00 85.31 84 THR A O 1
ATOM 698 N N . GLU A 1 85 ? 17.295 12.758 -19.114 1.00 83.19 85 GLU A N 1
ATOM 699 C CA . GLU A 1 85 ? 15.914 13.112 -19.457 1.00 83.19 85 GLU A CA 1
ATOM 700 C C . GLU A 1 85 ? 15.124 13.688 -18.275 1.00 83.19 85 GLU A C 1
ATOM 702 O O . GLU A 1 85 ? 14.312 14.600 -18.453 1.00 83.19 85 GLU A O 1
ATOM 707 N N . TYR A 1 86 ? 15.387 13.183 -17.072 1.00 84.31 86 TYR A N 1
ATOM 708 C CA . TYR A 1 86 ? 14.760 13.566 -15.817 1.00 84.31 86 TYR A CA 1
ATOM 709 C C . TYR A 1 86 ? 15.863 13.757 -14.771 1.00 84.31 86 TYR A C 1
ATOM 711 O O . TYR A 1 86 ? 16.407 12.769 -14.303 1.00 84.31 86 TYR A O 1
ATOM 719 N N . PRO A 1 87 ? 16.198 14.993 -14.363 1.00 81.94 87 PRO A N 1
ATOM 720 C CA . PRO A 1 87 ? 17.320 15.210 -13.439 1.00 81.94 87 PRO A CA 1
ATOM 721 C C . PRO A 1 87 ? 17.065 14.775 -11.985 1.00 81.94 87 PRO A C 1
ATOM 723 O O . PRO A 1 87 ? 17.979 14.371 -11.278 1.00 81.94 87 PRO A O 1
ATOM 726 N N . TRP A 1 88 ? 15.820 14.859 -11.511 1.00 84.62 88 TRP A N 1
ATOM 727 C CA . TRP A 1 88 ? 15.469 14.628 -10.102 1.00 84.62 88 TRP A CA 1
ATOM 728 C C . TRP A 1 88 ? 15.637 13.183 -9.570 1.00 84.62 88 TRP A C 1
ATOM 730 O O . TRP A 1 88 ? 15.866 13.047 -8.369 1.00 84.62 88 TRP A O 1
ATOM 740 N N . PRO A 1 89 ? 15.559 12.096 -10.369 1.00 82.06 89 PRO A N 1
ATOM 741 C CA . PRO A 1 89 ? 15.801 10.736 -9.888 1.00 82.06 89 PRO A CA 1
ATOM 742 C C . PRO A 1 89 ? 17.273 10.428 -9.582 1.00 82.06 89 PRO A C 1
ATOM 744 O O . PRO A 1 89 ? 17.543 9.349 -9.064 1.00 82.06 89 PRO A O 1
ATOM 747 N N . GLU A 1 90 ? 18.227 11.318 -9.892 1.00 83.62 90 GLU A N 1
ATOM 748 C CA . GLU A 1 90 ? 19.662 11.072 -9.671 1.00 83.62 90 GLU A CA 1
ATOM 749 C C . GLU A 1 90 ? 19.971 10.708 -8.212 1.00 83.62 90 GLU A C 1
ATOM 751 O O . GLU A 1 90 ? 20.672 9.727 -7.949 1.00 83.62 90 GLU A O 1
ATOM 756 N N . ASP A 1 91 ? 19.421 11.466 -7.263 1.00 84.56 91 ASP A N 1
ATOM 757 C CA . ASP A 1 91 ? 19.645 11.233 -5.834 1.00 84.56 91 ASP A CA 1
ATOM 758 C C . ASP A 1 91 ? 19.059 9.887 -5.395 1.00 84.56 91 ASP A C 1
ATOM 760 O O . ASP A 1 91 ? 19.724 9.108 -4.712 1.00 84.56 91 ASP A O 1
ATOM 764 N N . ILE A 1 92 ? 17.867 9.551 -5.892 1.00 85.62 92 ILE A N 1
ATOM 765 C CA . ILE A 1 92 ? 17.207 8.267 -5.627 1.00 85.62 92 ILE A CA 1
ATOM 766 C C . ILE A 1 92 ? 18.041 7.114 -6.192 1.00 85.62 92 ILE A C 1
ATOM 768 O O . ILE A 1 92 ? 18.237 6.097 -5.528 1.00 85.62 92 ILE A O 1
ATOM 772 N N . TYR A 1 93 ? 18.578 7.263 -7.405 1.00 81.44 93 TYR A N 1
ATOM 773 C CA . TYR A 1 93 ? 19.410 6.237 -8.025 1.00 81.44 93 TYR A CA 1
ATOM 774 C C . TYR A 1 93 ? 20.712 6.015 -7.246 1.00 81.44 93 TYR A C 1
ATOM 776 O O . TYR A 1 93 ? 21.114 4.870 -7.026 1.00 81.44 93 TYR A O 1
ATOM 784 N N . LYS A 1 94 ? 21.352 7.091 -6.769 1.00 81.00 94 LYS A N 1
ATOM 785 C CA . LYS A 1 94 ? 22.539 7.006 -5.903 1.00 81.00 94 LYS A CA 1
ATOM 786 C C . LYS A 1 94 ? 22.229 6.286 -4.597 1.00 81.00 94 LYS A C 1
ATOM 788 O O . LYS A 1 94 ? 22.988 5.400 -4.210 1.00 81.00 94 LYS A O 1
ATOM 793 N N . GLU A 1 95 ? 21.120 6.624 -3.948 1.00 81.50 95 GLU A N 1
ATOM 794 C CA . GLU A 1 95 ? 20.679 5.952 -2.724 1.00 81.50 95 GLU A CA 1
ATOM 795 C C . GLU A 1 95 ? 20.435 4.454 -2.965 1.00 81.50 95 GLU A C 1
ATOM 797 O O . GLU A 1 95 ? 20.993 3.616 -2.255 1.00 81.50 95 GLU A O 1
ATOM 802 N N . ILE A 1 96 ? 19.701 4.086 -4.021 1.00 79.94 96 ILE A N 1
ATOM 803 C CA . ILE A 1 96 ? 19.454 2.679 -4.387 1.00 79.94 96 ILE A CA 1
ATOM 804 C C . ILE A 1 96 ? 20.769 1.942 -4.695 1.00 79.94 96 ILE A C 1
ATOM 806 O O . ILE A 1 96 ? 20.959 0.792 -4.286 1.00 79.94 96 ILE A O 1
ATOM 810 N N . ALA A 1 97 ? 21.708 2.591 -5.386 1.00 76.06 97 ALA A N 1
ATOM 811 C CA . ALA A 1 97 ? 23.021 2.020 -5.670 1.00 76.06 97 ALA A CA 1
ATOM 812 C C . ALA A 1 97 ? 23.846 1.788 -4.391 1.00 76.06 97 ALA A C 1
ATOM 814 O O . ALA A 1 97 ? 24.543 0.775 -4.290 1.00 76.06 97 ALA A O 1
ATOM 815 N N . MET A 1 98 ? 23.742 2.670 -3.391 1.00 74.81 98 MET A N 1
ATOM 816 C CA . MET A 1 98 ? 24.358 2.463 -2.074 1.00 74.81 98 MET A CA 1
ATOM 817 C C . MET A 1 98 ? 23.718 1.290 -1.324 1.00 74.81 98 MET A C 1
ATOM 819 O O . MET A 1 98 ? 24.434 0.481 -0.731 1.00 74.81 98 MET A O 1
ATOM 823 N N . LEU A 1 99 ? 22.394 1.130 -1.412 1.00 72.88 99 LEU A N 1
ATOM 824 C CA . LEU A 1 99 ? 21.682 -0.001 -0.808 1.00 72.88 99 LEU A CA 1
ATOM 825 C C . LEU A 1 99 ? 22.126 -1.353 -1.388 1.00 72.88 99 LEU A C 1
ATOM 827 O O . LEU A 1 99 ? 22.232 -2.327 -0.642 1.00 72.88 99 LEU A O 1
ATOM 831 N N . ARG A 1 100 ? 22.489 -1.423 -2.680 1.00 68.56 100 ARG A N 1
ATOM 832 C CA . ARG A 1 100 ? 23.104 -2.638 -3.260 1.00 68.56 100 ARG A CA 1
ATOM 833 C C . ARG A 1 100 ? 24.414 -3.030 -2.572 1.00 68.56 100 ARG A C 1
ATOM 835 O O . ARG A 1 100 ? 24.731 -4.214 -2.516 1.00 68.56 100 ARG A O 1
ATOM 842 N N . GLN A 1 101 ? 25.174 -2.063 -2.057 1.00 69.06 101 GLN A N 1
ATOM 843 C CA . GLN A 1 101 ? 26.421 -2.324 -1.330 1.00 69.06 101 GLN A CA 1
ATOM 844 C C . GLN A 1 101 ? 26.178 -2.693 0.142 1.00 69.06 101 GLN A C 1
ATOM 846 O O . GLN A 1 101 ? 27.060 -3.269 0.778 1.00 69.06 101 GLN A O 1
ATOM 851 N N . ARG A 1 102 ? 24.998 -2.372 0.693 1.00 73.19 102 ARG A N 1
ATOM 852 C CA . ARG A 1 102 ? 24.647 -2.555 2.112 1.00 73.19 102 ARG A CA 1
ATOM 853 C C . ARG A 1 102 ? 23.272 -3.228 2.263 1.00 73.19 102 ARG A C 1
ATOM 855 O O . ARG A 1 102 ? 22.332 -2.614 2.768 1.00 73.19 102 ARG A O 1
ATOM 862 N N . PRO A 1 103 ? 23.141 -4.510 1.876 1.00 68.75 103 PRO A N 1
ATOM 863 C CA . PRO A 1 103 ? 21.855 -5.218 1.881 1.00 68.75 103 PRO A CA 1
ATOM 864 C C . PRO A 1 103 ? 21.225 -5.362 3.278 1.00 68.75 103 PRO A C 1
ATOM 866 O O . PRO A 1 103 ? 20.012 -5.509 3.399 1.00 68.75 103 PRO A O 1
ATOM 869 N N . GLU A 1 104 ? 22.021 -5.297 4.348 1.00 74.00 104 GLU A N 1
ATOM 870 C CA . GLU A 1 104 ? 21.523 -5.357 5.730 1.00 74.00 104 GLU A CA 1
ATOM 871 C C . GLU A 1 104 ? 20.652 -4.146 6.101 1.00 74.00 104 GLU A C 1
ATOM 873 O O . GLU A 1 104 ? 19.653 -4.300 6.805 1.00 74.00 104 GLU A O 1
ATOM 878 N N . GLU A 1 105 ? 20.979 -2.952 5.593 1.00 72.56 105 GLU A N 1
ATOM 879 C CA . GLU A 1 105 ? 20.184 -1.741 5.846 1.00 72.56 105 GLU A CA 1
ATOM 880 C C . GLU A 1 105 ? 18.812 -1.833 5.167 1.00 72.56 105 GLU A C 1
ATOM 882 O O . GLU A 1 105 ? 17.802 -1.457 5.759 1.00 72.56 105 GLU A O 1
ATOM 887 N N . VAL A 1 106 ? 18.749 -2.449 3.981 1.00 68.19 106 VAL A N 1
ATOM 888 C CA . VAL A 1 106 ? 17.491 -2.723 3.272 1.00 68.19 106 VAL A CA 1
ATOM 889 C C . VAL A 1 106 ? 16.570 -3.615 4.110 1.00 68.19 106 VAL A C 1
ATOM 891 O O . VAL A 1 106 ? 15.386 -3.316 4.270 1.00 68.19 106 VAL A O 1
ATOM 894 N N . LEU A 1 107 ? 17.105 -4.692 4.695 1.00 67.69 107 LEU A N 1
ATOM 895 C CA . LEU A 1 107 ? 16.335 -5.592 5.563 1.00 67.69 107 LEU A CA 1
ATOM 896 C C . LEU A 1 107 ? 15.822 -4.886 6.825 1.00 67.69 107 LEU A C 1
ATOM 898 O O . LEU A 1 107 ? 14.700 -5.148 7.268 1.00 67.69 107 LEU A O 1
ATOM 902 N N . HIS A 1 108 ? 16.617 -3.973 7.389 1.00 72.81 108 HIS A N 1
ATOM 903 C CA . HIS A 1 108 ? 16.194 -3.156 8.521 1.00 72.81 108 HIS A CA 1
ATOM 904 C C . HIS A 1 108 ? 15.014 -2.248 8.147 1.00 72.81 108 HIS A C 1
ATOM 906 O O . HIS A 1 108 ? 13.990 -2.273 8.831 1.00 72.81 108 HIS A O 1
ATOM 912 N N . MET A 1 109 ? 15.106 -1.539 7.017 1.00 72.00 109 MET A N 1
ATOM 913 C CA . MET A 1 109 ? 14.044 -0.655 6.522 1.00 72.00 109 MET A CA 1
ATOM 914 C C . MET A 1 109 ? 12.732 -1.408 6.247 1.00 72.00 109 MET A C 1
ATOM 916 O O . MET A 1 109 ? 11.658 -0.931 6.615 1.00 72.00 109 MET A O 1
ATOM 920 N N . PHE A 1 110 ? 12.793 -2.614 5.665 1.00 67.69 110 PHE A N 1
ATOM 921 C CA . PHE A 1 110 ? 11.602 -3.458 5.483 1.00 67.69 110 PHE A CA 1
ATOM 922 C C . PHE A 1 110 ? 10.957 -3.856 6.820 1.00 67.69 110 PHE A C 1
ATOM 924 O O . PHE A 1 110 ? 9.732 -3.822 6.950 1.00 67.69 110 PHE A O 1
ATOM 931 N N . SER A 1 111 ? 11.765 -4.199 7.829 1.00 72.69 111 SER A N 1
ATOM 932 C CA . SER A 1 111 ? 11.278 -4.520 9.179 1.00 72.69 111 SER A CA 1
ATOM 933 C C . SER A 1 111 ? 10.589 -3.322 9.839 1.00 72.69 111 SER A C 1
ATOM 935 O O . SER A 1 111 ? 9.539 -3.470 10.467 1.00 72.69 111 SER A O 1
ATOM 937 N N . GLU A 1 112 ? 11.133 -2.117 9.671 1.00 75.88 112 GLU A N 1
ATOM 938 C CA . GLU A 1 112 ? 10.513 -0.889 10.172 1.00 75.88 112 GLU A CA 1
ATOM 939 C C . GLU A 1 112 ? 9.198 -0.561 9.458 1.00 75.88 112 GLU A C 1
ATOM 941 O O . GLU A 1 112 ? 8.212 -0.234 10.121 1.00 75.88 112 GLU A O 1
ATOM 946 N N . ALA A 1 113 ? 9.135 -0.719 8.133 1.00 72.31 113 ALA A N 1
ATOM 947 C CA . ALA A 1 113 ? 7.905 -0.515 7.369 1.00 72.31 113 ALA A CA 1
ATOM 948 C C . ALA A 1 113 ? 6.779 -1.464 7.820 1.00 72.31 113 ALA A C 1
ATOM 950 O O . ALA A 1 113 ? 5.643 -1.025 8.017 1.00 72.31 113 ALA A O 1
ATOM 951 N N . LEU A 1 114 ? 7.098 -2.743 8.058 1.00 69.50 114 LEU A N 1
ATOM 952 C CA . LEU A 1 114 ? 6.152 -3.719 8.611 1.00 69.50 114 LEU A CA 1
ATOM 953 C C . LEU A 1 114 ? 5.668 -3.309 10.009 1.00 69.50 114 LEU A C 1
ATOM 955 O O . LEU A 1 114 ? 4.466 -3.297 10.264 1.00 69.50 114 LEU A O 1
ATOM 959 N N . LYS A 1 115 ? 6.576 -2.867 10.890 1.00 74.50 115 LYS A N 1
ATOM 960 C CA . LYS A 1 115 ? 6.202 -2.363 12.225 1.00 74.50 115 LYS A CA 1
ATOM 961 C C . LYS A 1 115 ? 5.264 -1.158 12.161 1.00 74.50 115 LYS A C 1
ATOM 963 O O . LYS A 1 115 ? 4.364 -1.044 12.991 1.00 74.50 115 LYS A O 1
ATOM 968 N N . ILE A 1 116 ? 5.470 -0.244 11.213 1.00 74.94 116 ILE A N 1
ATOM 969 C CA . ILE A 1 116 ? 4.595 0.924 11.028 1.00 74.94 116 ILE A CA 1
ATOM 970 C C . ILE A 1 116 ? 3.204 0.481 10.558 1.00 74.94 116 ILE A C 1
ATOM 972 O O . ILE A 1 116 ? 2.200 0.972 11.078 1.00 74.94 116 ILE A O 1
ATOM 976 N N . MET A 1 117 ? 3.132 -0.460 9.612 1.00 70.94 117 MET A N 1
ATOM 977 C CA . MET A 1 117 ? 1.866 -1.015 9.123 1.00 70.94 117 MET A CA 1
ATOM 978 C C . MET A 1 117 ? 1.070 -1.693 10.247 1.00 70.94 117 MET A C 1
ATOM 980 O O . MET A 1 117 ? -0.117 -1.402 10.426 1.00 70.94 117 MET A O 1
ATOM 984 N N . ASP A 1 118 ? 1.734 -2.523 11.052 1.00 73.81 118 ASP A N 1
ATOM 985 C CA . ASP A 1 118 ? 1.117 -3.179 12.206 1.00 73.81 118 ASP A CA 1
ATOM 986 C C . ASP A 1 118 ? 0.629 -2.151 13.230 1.00 73.81 118 ASP A C 1
ATOM 988 O O . ASP A 1 118 ? -0.504 -2.224 13.709 1.00 73.81 118 ASP A O 1
ATOM 992 N N . ARG A 1 119 ? 1.443 -1.128 13.521 1.00 77.12 119 ARG A N 1
ATOM 993 C CA . ARG A 1 119 ? 1.081 -0.065 14.466 1.00 77.12 119 ARG A CA 1
ATOM 994 C C . ARG A 1 119 ? -0.164 0.703 14.024 1.00 77.12 119 ARG A C 1
ATOM 996 O O . ARG A 1 119 ? -1.019 0.984 14.861 1.00 77.12 119 ARG A O 1
ATOM 1003 N N . ASN A 1 120 ? -0.279 1.028 12.738 1.00 74.50 120 ASN A N 1
ATOM 1004 C CA . ASN A 1 120 ? -1.447 1.731 12.203 1.00 74.50 120 ASN A CA 1
ATOM 1005 C C . ASN A 1 120 ? -2.711 0.866 12.278 1.00 74.50 120 ASN A C 1
ATOM 1007 O O . ASN A 1 120 ? -3.774 1.367 12.638 1.00 74.50 120 ASN A O 1
ATOM 1011 N N . THR A 1 121 ? -2.583 -0.432 11.999 1.00 75.75 121 THR A N 1
ATOM 1012 C CA . THR A 1 121 ? -3.691 -1.394 12.093 1.00 75.75 121 THR A CA 1
ATOM 1013 C C . THR A 1 121 ? -4.188 -1.519 13.531 1.00 75.75 121 THR A C 1
ATOM 1015 O O . THR A 1 121 ? -5.383 -1.395 13.789 1.00 75.75 121 THR A O 1
ATOM 1018 N N . VAL A 1 122 ? -3.269 -1.674 14.489 1.00 78.19 122 VAL A N 1
ATOM 1019 C CA . VAL A 1 122 ? -3.607 -1.751 15.917 1.00 78.19 122 VAL A CA 1
ATOM 1020 C C . VAL A 1 122 ? -4.257 -0.456 16.402 1.00 78.19 122 VAL A C 1
ATOM 1022 O O . VAL A 1 122 ? -5.253 -0.509 17.117 1.00 78.19 122 VAL A O 1
ATOM 1025 N N . HIS A 1 123 ? -3.743 0.707 15.994 1.00 81.25 123 HIS A N 1
ATOM 1026 C CA . HIS A 1 123 ? -4.328 1.992 16.379 1.00 81.25 123 HIS A CA 1
ATOM 1027 C C . HIS A 1 123 ? -5.759 2.146 15.851 1.00 81.25 123 HIS A C 1
ATOM 1029 O O . HIS A 1 123 ? -6.647 2.548 16.599 1.00 81.25 123 HIS A O 1
ATOM 1035 N N . TYR A 1 124 ? -5.995 1.773 14.590 1.00 79.06 124 TYR A N 1
ATOM 1036 C CA . TYR A 1 124 ? -7.331 1.782 13.997 1.00 79.06 124 TYR A CA 1
ATOM 1037 C C . TYR A 1 124 ? -8.295 0.853 14.751 1.00 79.06 124 TYR A C 1
ATOM 1039 O O . TYR A 1 124 ? -9.403 1.262 15.091 1.00 79.06 124 TYR A O 1
ATOM 1047 N N . MET A 1 125 ? -7.859 -0.368 15.080 1.00 81.94 125 MET A N 1
ATOM 1048 C CA . MET A 1 125 ? -8.677 -1.325 15.833 1.00 81.94 125 MET A CA 1
ATOM 1049 C C . MET A 1 125 ? -9.010 -0.826 17.245 1.00 81.94 125 MET A C 1
ATOM 1051 O O . MET A 1 125 ? -10.144 -0.982 17.692 1.00 81.94 125 MET A O 1
ATOM 1055 N N . ILE A 1 126 ? -8.051 -0.207 17.943 1.00 87.06 126 ILE A N 1
ATOM 1056 C CA . ILE A 1 126 ? -8.287 0.379 19.271 1.00 87.06 126 ILE A CA 1
ATOM 1057 C C . ILE A 1 126 ? -9.310 1.515 19.178 1.00 87.06 126 ILE A C 1
ATOM 1059 O O . ILE A 1 126 ? -10.231 1.566 19.989 1.00 87.06 126 ILE A O 1
ATOM 1063 N N . GLU A 1 127 ? -9.188 2.405 18.190 1.00 86.81 127 GLU A N 1
ATOM 1064 C CA . GLU A 1 127 ? -10.152 3.494 17.992 1.00 86.81 127 GLU A CA 1
ATOM 1065 C C . GLU A 1 127 ? -11.571 2.980 17.713 1.00 86.81 127 GLU A C 1
ATOM 1067 O O . GLU A 1 127 ? -12.542 3.556 18.206 1.00 86.81 127 GLU A O 1
ATOM 1072 N N . GLU A 1 128 ? -11.709 1.909 16.928 1.00 83.50 128 GLU A N 1
ATOM 1073 C CA . GLU A 1 128 ? -13.001 1.281 16.640 1.00 83.50 128 GLU A CA 1
ATOM 1074 C C . GLU A 1 128 ? -13.603 0.638 17.897 1.00 83.50 128 GLU A C 1
ATOM 1076 O O . GLU A 1 128 ? -14.738 0.949 18.261 1.00 83.50 128 GLU A O 1
ATOM 1081 N N . GLN A 1 129 ? -12.814 -0.151 18.636 1.00 85.75 129 GLN A N 1
ATOM 1082 C CA . GLN A 1 129 ? -13.242 -0.756 19.903 1.00 85.75 129 GLN A CA 1
ATOM 10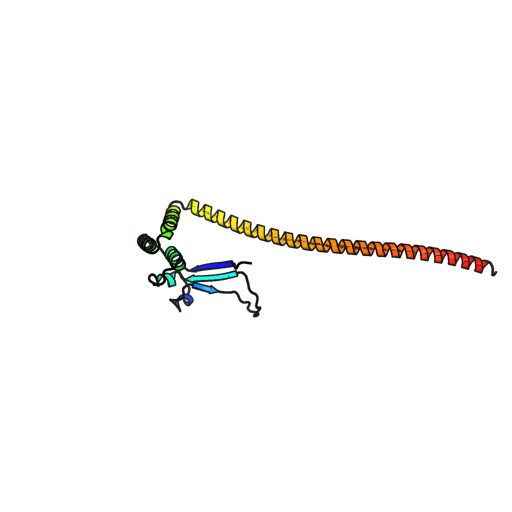83 C C . GLN A 1 129 ? -13.624 0.290 20.955 1.00 85.75 129 GLN A C 1
ATOM 1085 O O . GLN A 1 129 ? -14.580 0.102 21.707 1.00 85.75 129 GLN A O 1
ATOM 1090 N N . GLN A 1 130 ? -12.901 1.409 21.020 1.00 85.94 130 GLN A N 1
ATOM 1091 C CA . GLN A 1 130 ? -13.194 2.477 21.971 1.00 85.94 130 GLN A CA 1
ATOM 1092 C C . GLN A 1 130 ? -14.518 3.179 21.644 1.00 85.94 130 GLN A C 1
ATOM 1094 O O . GLN A 1 130 ? -15.292 3.466 22.557 1.00 85.94 130 GLN A O 1
ATOM 1099 N N . LYS A 1 131 ? -14.834 3.373 20.357 1.00 87.88 131 LYS A N 1
ATOM 1100 C CA . LYS A 1 131 ? -16.150 3.878 19.932 1.00 87.88 131 LYS A CA 1
ATOM 1101 C C . LYS A 1 131 ? -17.278 2.917 20.295 1.00 87.88 131 LYS A C 1
ATOM 1103 O O . LYS A 1 131 ? -18.300 3.366 20.814 1.00 87.88 131 LYS A O 1
ATOM 1108 N N . GLU A 1 132 ? -17.094 1.616 20.063 1.00 87.19 132 GLU A N 1
ATOM 1109 C CA . GLU A 1 132 ? -18.087 0.604 20.445 1.00 87.19 132 GLU A CA 1
ATOM 1110 C C . GLU A 1 132 ? -18.320 0.586 21.961 1.00 87.19 132 GLU A C 1
ATOM 1112 O O . GLU A 1 132 ? -19.468 0.568 22.411 1.00 87.19 132 GLU A O 1
ATOM 1117 N N . LEU A 1 133 ? -17.249 0.655 22.759 1.00 87.81 133 LEU A N 1
ATOM 1118 C CA . LEU A 1 133 ? -17.344 0.735 24.217 1.00 87.81 133 LEU A CA 1
ATOM 1119 C C . LEU A 1 133 ? -18.105 1.985 24.665 1.00 87.81 133 LEU A C 1
ATOM 1121 O O . LEU A 1 133 ? -19.005 1.881 25.495 1.00 87.81 133 LEU A O 1
ATOM 1125 N N . GLU A 1 134 ? -17.807 3.156 24.102 1.00 91.56 134 GLU A N 1
ATOM 1126 C CA . GLU A 1 134 ? -18.524 4.397 24.419 1.00 91.56 134 GLU A CA 1
ATOM 1127 C C . GLU A 1 134 ? -20.017 4.328 24.065 1.00 91.56 134 GLU A C 1
ATOM 1129 O O . GLU A 1 134 ? -20.867 4.891 24.765 1.00 91.56 134 GLU A O 1
ATOM 1134 N N . GLU A 1 135 ? -20.367 3.650 22.974 1.00 90.44 135 GLU A N 1
ATOM 1135 C CA . GLU A 1 135 ? -21.756 3.433 22.580 1.00 90.44 135 GLU A CA 1
ATOM 1136 C C . GLU A 1 135 ? -22.474 2.469 23.533 1.00 90.44 135 GLU A C 1
ATOM 1138 O O . GLU A 1 135 ? -23.563 2.783 24.024 1.00 90.44 135 GLU A O 1
ATOM 1143 N N . GLN A 1 136 ? -21.831 1.358 23.904 1.00 87.31 136 GLN A N 1
ATOM 1144 C CA . GLN A 1 136 ? -22.356 0.431 24.909 1.00 87.31 136 GLN A CA 1
ATOM 1145 C C . GLN A 1 136 ? -22.517 1.094 26.282 1.00 87.31 136 GLN A C 1
ATOM 1147 O O . GLN A 1 136 ? -23.538 0.897 26.943 1.00 87.31 136 GLN A O 1
ATOM 1152 N N . GLN A 1 137 ? -21.558 1.923 26.700 1.00 89.06 137 GLN A N 1
ATOM 1153 C CA . GLN A 1 137 ? -21.603 2.640 27.974 1.00 89.06 137 GLN A CA 1
ATOM 1154 C C . GLN A 1 137 ? -22.769 3.636 28.017 1.00 89.06 137 GLN A C 1
ATOM 1156 O O . GLN A 1 137 ? -23.470 3.738 29.028 1.00 89.06 137 GLN A O 1
ATOM 1161 N N . ARG A 1 138 ? -23.025 4.341 26.905 1.00 89.38 138 ARG A N 1
ATOM 1162 C CA . ARG A 1 138 ? -24.205 5.209 26.765 1.00 89.38 138 ARG A CA 1
ATOM 1163 C C . ARG A 1 138 ? -25.498 4.410 26.855 1.00 89.38 138 ARG A C 1
ATOM 1165 O O . ARG A 1 138 ? -26.404 4.816 27.581 1.00 89.38 138 ARG A O 1
ATOM 1172 N N . LEU A 1 139 ? -25.573 3.269 26.172 1.00 90.81 139 LEU A N 1
ATOM 1173 C CA . LEU A 1 139 ? -26.753 2.408 26.205 1.00 90.81 139 LEU A CA 1
ATOM 1174 C C . LEU A 1 139 ? -27.029 1.862 27.618 1.00 90.81 139 LEU A C 1
ATOM 1176 O O . LEU A 1 139 ? -28.178 1.839 28.057 1.00 90.81 139 LEU A O 1
ATOM 1180 N N . LEU A 1 140 ? -25.980 1.452 28.339 1.00 88.69 140 LEU A N 1
ATOM 1181 C CA . LEU A 1 140 ? -26.066 1.002 29.731 1.00 88.69 140 LEU A CA 1
ATOM 1182 C C . LEU A 1 140 ? -26.566 2.115 30.652 1.00 88.69 140 LEU A C 1
ATOM 1184 O O . LEU A 1 140 ? -27.507 1.890 31.402 1.00 88.69 140 LEU A O 1
ATOM 1188 N N . SER A 1 141 ? -26.020 3.327 30.527 1.00 90.00 141 SER A N 1
ATOM 1189 C CA . SER A 1 141 ? -26.465 4.487 31.310 1.00 90.00 141 SER A CA 1
ATOM 1190 C C . SER A 1 141 ? -27.956 4.788 31.111 1.00 90.00 141 SER A C 1
ATOM 1192 O O . SER A 1 141 ? -28.683 5.022 32.078 1.00 90.00 141 SER A O 1
ATOM 1194 N N . VAL A 1 142 ? -28.449 4.709 29.870 1.00 92.12 142 VAL A N 1
ATOM 1195 C CA . VAL A 1 142 ? -29.883 4.868 29.573 1.00 92.12 142 VAL A CA 1
ATOM 1196 C C . VAL A 1 142 ? -30.710 3.759 30.230 1.00 92.12 142 VAL A C 1
ATOM 1198 O O . VAL A 1 142 ? -31.724 4.045 30.869 1.00 92.12 142 VAL A O 1
ATOM 1201 N N . LYS A 1 143 ? -30.272 2.499 30.134 1.00 89.12 143 LYS A N 1
ATOM 1202 C CA . LYS A 1 143 ? -30.965 1.371 30.777 1.00 89.12 143 LYS A CA 1
ATOM 1203 C C . LYS A 1 143 ? -30.982 1.486 32.300 1.00 89.12 143 LYS A C 1
ATOM 1205 O O . LYS A 1 143 ? -32.014 1.212 32.907 1.00 89.12 143 LYS A O 1
ATOM 1210 N N . ASP A 1 144 ? -29.891 1.926 32.917 1.00 88.56 144 ASP A N 1
ATOM 1211 C CA . ASP A 1 144 ? -29.823 2.134 34.365 1.00 88.56 144 ASP A CA 1
ATOM 1212 C C . ASP A 1 144 ? -30.787 3.234 34.818 1.00 88.56 144 ASP A C 1
ATOM 1214 O O . ASP A 1 144 ? -31.477 3.076 35.828 1.00 88.56 144 ASP A O 1
ATOM 1218 N N . GLN A 1 145 ? -30.914 4.320 34.046 1.00 88.38 145 GLN A N 1
ATOM 1219 C CA . GLN A 1 145 ? -31.915 5.361 34.301 1.00 88.38 145 GLN A CA 1
ATOM 1220 C C . GLN A 1 145 ? -33.348 4.823 34.185 1.00 88.38 145 GLN A C 1
ATOM 1222 O O . GLN A 1 145 ? -34.179 5.110 35.052 1.00 88.38 145 GLN A O 1
ATOM 1227 N N . GLU A 1 146 ? -33.643 4.009 33.167 1.00 89.94 146 GLU A N 1
ATOM 1228 C CA . GLU A 1 146 ? -34.950 3.357 33.022 1.00 89.94 146 GLU A CA 1
ATOM 1229 C C . GLU A 1 146 ? -35.257 2.404 34.184 1.00 89.94 146 GLU A C 1
ATOM 1231 O O . GLU A 1 146 ? -36.371 2.417 34.715 1.00 89.94 146 GLU A O 1
ATOM 1236 N N . ILE A 1 147 ? -34.282 1.599 34.616 1.00 89.62 147 ILE A N 1
ATOM 1237 C CA . ILE A 1 147 ? -34.425 0.705 35.771 1.00 89.62 147 ILE A CA 1
ATOM 1238 C C . ILE A 1 147 ? -34.682 1.523 37.036 1.00 89.62 147 ILE A C 1
ATOM 1240 O O . ILE A 1 147 ? -35.593 1.201 37.801 1.00 89.62 147 ILE A O 1
ATOM 1244 N N . HIS A 1 148 ? -33.944 2.615 37.244 1.00 86.50 148 HIS A N 1
ATOM 1245 C CA . HIS A 1 148 ? -34.160 3.500 38.385 1.00 86.50 148 HIS A CA 1
ATOM 1246 C C . HIS A 1 148 ? -35.561 4.119 38.387 1.00 86.50 148 HIS A C 1
ATOM 1248 O O . HIS A 1 148 ? -36.199 4.187 39.442 1.00 86.50 148 HIS A O 1
ATOM 1254 N N . ALA A 1 149 ? -36.054 4.547 37.223 1.00 88.00 149 ALA A N 1
ATOM 1255 C CA . ALA A 1 149 ? -37.405 5.073 37.077 1.00 88.00 149 ALA A CA 1
ATOM 1256 C C . ALA A 1 149 ? -38.457 4.001 37.400 1.00 88.00 149 ALA A C 1
ATOM 1258 O O . ALA A 1 149 ? -39.335 4.238 38.232 1.00 88.00 149 ALA A O 1
ATOM 1259 N N . LYS A 1 150 ? -38.322 2.797 36.827 1.00 89.31 150 LYS A N 1
ATOM 1260 C CA . LYS A 1 150 ? -39.223 1.668 37.104 1.00 89.31 150 LYS A CA 1
ATOM 1261 C C . LYS A 1 150 ? -39.217 1.274 38.579 1.00 89.31 150 LYS A C 1
ATOM 1263 O O . LYS A 1 150 ? -40.286 1.071 39.148 1.00 89.31 150 LYS A O 1
ATOM 1268 N N . ASN A 1 151 ? -38.052 1.234 39.225 1.00 87.88 151 ASN A N 1
ATOM 1269 C CA . ASN A 1 151 ? -37.943 0.932 40.653 1.00 87.88 151 ASN A CA 1
ATOM 1270 C C . ASN A 1 151 ? -38.669 1.967 41.520 1.00 87.88 151 ASN A C 1
ATOM 1272 O O . ASN A 1 151 ? -39.377 1.582 42.450 1.00 87.88 151 ASN A O 1
ATOM 1276 N N . LYS A 1 152 ? -38.581 3.266 41.194 1.00 87.75 152 LYS A N 1
ATOM 1277 C CA . LYS A 1 152 ? -39.370 4.302 41.886 1.00 87.75 152 LYS A CA 1
ATOM 1278 C C . LYS A 1 152 ? -40.873 4.089 41.705 1.00 87.75 152 LYS A C 1
ATOM 1280 O O . LYS A 1 152 ? -41.625 4.222 42.668 1.00 87.75 152 LYS A O 1
ATOM 1285 N N . THR A 1 153 ? -41.319 3.736 40.499 1.00 88.50 153 THR A N 1
ATOM 1286 C CA . THR A 1 153 ? -42.736 3.441 40.237 1.00 88.50 153 THR A CA 1
ATOM 1287 C C . THR A 1 153 ? -43.218 2.230 41.033 1.00 88.50 153 THR A C 1
ATOM 1289 O O . THR A 1 153 ? -44.278 2.299 41.650 1.00 88.50 153 THR A O 1
ATOM 1292 N N . ILE A 1 154 ? -42.430 1.152 41.075 1.00 87.31 154 ILE A N 1
ATOM 1293 C CA . ILE A 1 154 ? -42.740 -0.050 41.862 1.00 87.31 154 ILE A CA 1
ATOM 1294 C C . ILE A 1 154 ? -42.816 0.293 43.351 1.00 87.31 154 ILE A C 1
ATOM 1296 O O . ILE A 1 154 ? -43.756 -0.116 44.026 1.00 87.31 154 ILE A O 1
ATOM 1300 N N . GLN A 1 155 ? -41.876 1.087 43.866 1.00 87.06 155 GLN A N 1
ATOM 1301 C CA . GLN A 1 155 ? -41.873 1.492 45.270 1.00 87.06 155 GLN A CA 1
ATOM 1302 C C . GLN A 1 155 ? -43.119 2.320 45.627 1.00 87.06 155 GLN A C 1
ATOM 1304 O O . GLN A 1 155 ? -43.749 2.068 46.653 1.00 87.06 155 GLN A O 1
ATOM 1309 N N . ALA A 1 156 ? -43.528 3.244 44.752 1.00 87.75 156 ALA A N 1
ATOM 1310 C CA . ALA A 1 156 ? -44.756 4.018 44.923 1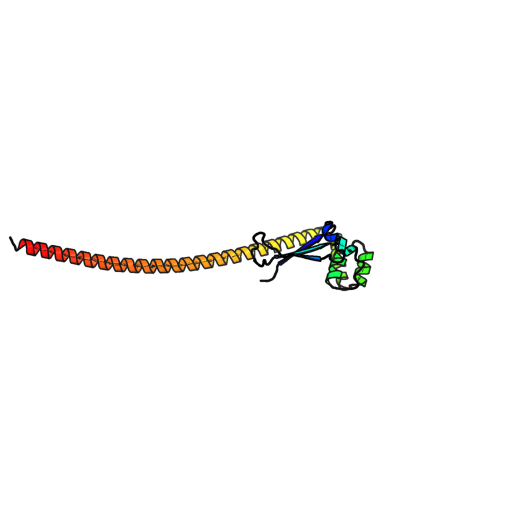.00 87.75 156 ALA A CA 1
ATOM 1311 C C . ALA A 1 156 ? -46.023 3.144 44.841 1.00 87.75 156 ALA A C 1
ATOM 1313 O O . ALA A 1 156 ? -46.971 3.352 45.600 1.00 87.75 156 ALA A O 1
ATOM 1314 N N . MET A 1 157 ? -46.052 2.157 43.939 1.00 87.50 157 MET A N 1
ATOM 1315 C CA . MET A 1 157 ? -47.149 1.187 43.863 1.00 87.50 157 MET A CA 1
ATOM 1316 C C . MET A 1 157 ? -47.229 0.325 45.124 1.00 87.50 157 MET A C 1
ATOM 1318 O O . MET A 1 157 ? -48.319 0.177 45.666 1.00 87.50 157 MET A O 1
ATOM 1322 N N . ASN A 1 158 ? -46.099 -0.171 45.633 1.00 86.31 158 ASN A N 1
ATOM 1323 C CA . ASN A 1 158 ? -46.051 -0.963 46.863 1.00 86.31 158 ASN A CA 1
ATOM 1324 C C . ASN A 1 158 ? -46.547 -0.171 48.078 1.00 86.31 158 ASN A C 1
ATOM 1326 O O . ASN A 1 158 ? -47.314 -0.706 48.867 1.00 86.31 158 ASN A O 1
ATOM 1330 N N . GLN A 1 159 ? -46.179 1.110 48.202 1.00 86.81 159 GLN A N 1
ATOM 1331 C CA . GLN A 1 159 ? -46.705 1.975 49.267 1.00 86.81 159 GLN A CA 1
ATOM 1332 C C . GLN A 1 159 ? -48.227 2.134 49.185 1.00 86.81 159 GLN A C 1
ATOM 1334 O O . GLN A 1 159 ? -48.909 2.056 50.202 1.00 86.81 159 GLN A O 1
ATOM 1339 N N . LYS A 1 160 ? -48.780 2.331 47.980 1.00 88.12 160 LYS A N 1
ATOM 1340 C CA . LYS A 1 160 ? -50.239 2.391 47.796 1.00 88.12 160 LYS A CA 1
ATOM 1341 C C . LYS A 1 160 ? -50.918 1.077 48.164 1.00 88.12 160 LYS A C 1
ATOM 1343 O O . LYS A 1 160 ? -51.976 1.105 48.783 1.00 88.12 160 LYS A O 1
ATOM 1348 N N . LEU A 1 161 ? -50.319 -0.045 47.775 1.00 86.56 161 LEU A N 1
ATOM 1349 C CA . LEU A 1 161 ? -50.838 -1.375 48.079 1.00 86.56 161 LEU A CA 1
ATOM 1350 C C . LEU A 1 161 ? -50.868 -1.616 49.591 1.00 86.56 161 LEU A C 1
ATOM 1352 O O . LEU A 1 161 ? -51.877 -2.085 50.097 1.00 86.56 161 LEU A O 1
ATOM 1356 N N . ASP A 1 162 ? -49.819 -1.210 50.310 1.00 86.19 162 ASP A N 1
ATOM 1357 C CA . ASP A 1 162 ? -49.734 -1.336 51.769 1.00 86.19 162 ASP A CA 1
ATOM 1358 C C . ASP A 1 162 ? -50.810 -0.500 52.487 1.00 86.19 162 ASP A C 1
ATOM 1360 O O . ASP A 1 162 ? -51.499 -0.997 53.376 1.00 86.19 162 ASP A O 1
ATOM 1364 N N . ILE A 1 163 ? -51.045 0.738 52.031 1.00 89.00 163 ILE A N 1
ATOM 1365 C CA . ILE A 1 163 ? -52.135 1.590 52.541 1.00 89.00 163 ILE A CA 1
ATOM 1366 C C . ILE A 1 163 ? -53.499 0.931 52.298 1.00 89.00 163 ILE A C 1
ATOM 1368 O O . ILE A 1 163 ? -54.314 0.836 53.215 1.00 89.00 163 ILE A O 1
ATOM 1372 N N . GLN A 1 164 ? -53.744 0.428 51.084 1.00 86.25 164 GLN A N 1
ATOM 1373 C CA . GLN A 1 164 ? -54.990 -0.274 50.763 1.00 86.25 164 GLN A CA 1
ATOM 1374 C C . GLN A 1 164 ? -55.164 -1.550 51.597 1.00 86.25 164 GLN A C 1
ATOM 1376 O O . GLN A 1 164 ? -56.278 -1.871 52.009 1.00 86.25 164 GLN A O 1
ATOM 1381 N N . GLN A 1 165 ? -54.076 -2.273 51.876 1.00 83.25 165 GLN A N 1
ATOM 1382 C CA . GLN A 1 165 ? -54.091 -3.457 52.731 1.00 83.25 165 GLN A CA 1
ATOM 1383 C C . GLN A 1 165 ? -54.553 -3.098 54.150 1.00 83.25 165 GLN A C 1
ATOM 1385 O O . GLN A 1 165 ? -55.440 -3.763 54.688 1.00 83.25 165 GLN A O 1
ATOM 1390 N N . GLN A 1 166 ? -54.002 -2.019 54.718 1.00 84.44 166 GLN A N 1
ATOM 1391 C CA . GLN A 1 166 ? -54.363 -1.514 56.045 1.00 84.44 166 GLN A CA 1
ATOM 1392 C C . GLN A 1 166 ? -55.824 -1.045 56.104 1.00 84.44 166 GLN A C 1
ATOM 1394 O O . GLN A 1 166 ? -56.531 -1.364 57.062 1.00 84.44 166 GLN A O 1
ATOM 1399 N N . GLU A 1 167 ? -56.313 -0.349 55.073 1.00 84.62 167 GLU A N 1
ATOM 1400 C CA . GLU A 1 167 ? -57.722 0.061 54.973 1.00 84.62 167 GLU A CA 1
ATOM 1401 C C . GLU A 1 167 ? -58.671 -1.143 54.913 1.00 84.62 167 GLU A C 1
ATOM 1403 O O . GLU A 1 167 ? -59.679 -1.177 55.621 1.00 84.62 167 GLU A O 1
ATOM 1408 N N . ILE A 1 168 ? -58.342 -2.168 54.119 1.00 84.12 168 ILE A N 1
ATOM 1409 C CA . ILE A 1 168 ? -59.130 -3.407 54.047 1.00 84.12 168 ILE A CA 1
ATOM 1410 C C . ILE A 1 168 ? -59.160 -4.111 55.408 1.00 84.12 168 ILE A C 1
ATOM 1412 O O . ILE A 1 168 ? -60.198 -4.643 55.807 1.00 84.12 168 ILE A O 1
ATOM 1416 N N . GLU A 1 169 ? -58.042 -4.135 56.132 1.00 83.69 169 GLU A N 1
ATOM 1417 C CA . GLU A 1 169 ? -57.963 -4.739 57.462 1.00 83.69 169 GLU A CA 1
ATOM 1418 C C . GLU A 1 169 ? -58.794 -3.980 58.504 1.00 83.69 169 GLU A C 1
ATOM 1420 O O . GLU A 1 169 ? -59.491 -4.601 59.313 1.00 83.69 169 GLU A O 1
ATOM 1425 N N . ALA A 1 170 ? -58.774 -2.647 58.453 1.00 81.44 170 ALA A N 1
ATOM 1426 C CA . ALA A 1 170 ? -59.597 -1.792 59.301 1.00 81.44 170 ALA A CA 1
ATOM 1427 C C . ALA A 1 170 ? -61.095 -1.997 59.021 1.00 81.44 170 ALA A C 1
ATOM 1429 O O . ALA A 1 170 ? -61.863 -2.274 59.945 1.00 81.44 170 ALA A O 1
ATOM 1430 N N . LEU A 1 171 ? -61.495 -1.978 57.746 1.00 83.81 171 LEU A N 1
ATOM 1431 C CA . LEU A 1 171 ? -62.876 -2.229 57.325 1.00 83.81 171 LEU A CA 1
ATOM 1432 C C . LEU A 1 171 ? -63.350 -3.635 57.712 1.00 83.81 171 LEU A C 1
ATOM 1434 O O . LEU A 1 171 ? -64.486 -3.805 58.153 1.00 83.81 171 LEU A O 1
ATOM 1438 N N . LYS A 1 172 ? -62.487 -4.655 57.607 1.00 80.44 172 LYS A N 1
ATOM 1439 C CA . LYS A 1 172 ? -62.798 -6.016 58.079 1.00 80.44 172 LYS A CA 1
ATOM 1440 C C . LYS A 1 172 ? -63.049 -6.062 59.586 1.00 80.44 172 LYS A C 1
ATOM 1442 O O . LYS A 1 172 ? -63.968 -6.760 60.014 1.00 80.44 172 LYS A O 1
ATOM 1447 N N . LYS A 1 173 ? -62.261 -5.338 60.390 1.00 79.25 173 LYS A N 1
ATOM 1448 C CA . LYS A 1 173 ? -62.471 -5.248 61.845 1.00 7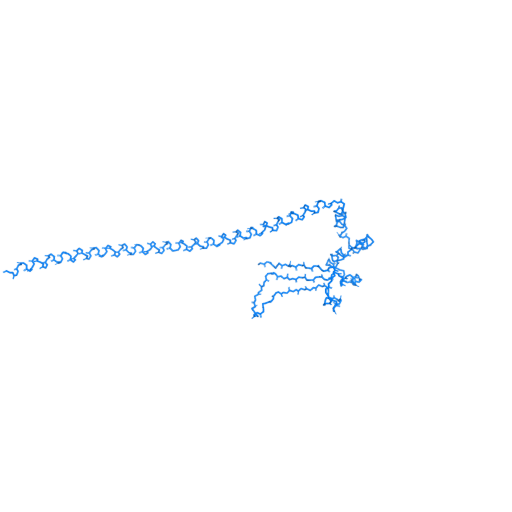9.25 173 LYS A CA 1
ATOM 1449 C C . LYS A 1 173 ? -63.789 -4.557 62.191 1.00 79.25 173 LYS A C 1
ATOM 1451 O O . LYS A 1 173 ? -64.506 -5.050 63.059 1.00 79.25 173 LYS A O 1
ATOM 1456 N N . GLU A 1 174 ? -64.139 -3.473 61.503 1.00 77.50 174 GLU A N 1
ATOM 1457 C CA . GLU A 1 174 ? -65.433 -2.800 61.689 1.00 77.50 174 GLU A CA 1
ATOM 1458 C C . GLU A 1 174 ? -66.618 -3.689 61.300 1.00 77.50 174 GLU A C 1
ATOM 1460 O O . GLU A 1 174 ? -67.590 -3.787 62.049 1.00 77.50 174 GLU A O 1
ATOM 1465 N N . LEU A 1 175 ? -66.528 -4.399 60.173 1.00 75.94 175 LEU A N 1
ATOM 1466 C CA . LEU A 1 175 ? -67.546 -5.3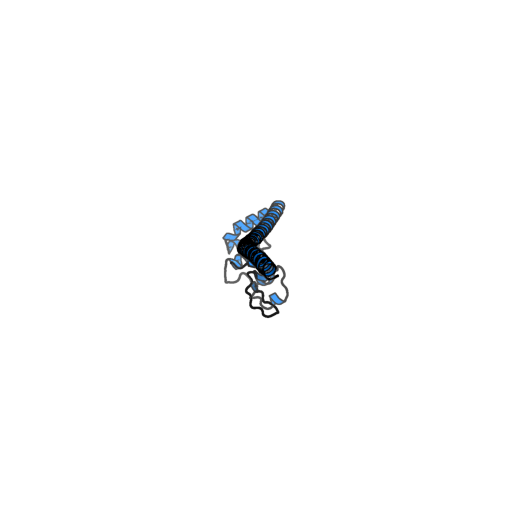66 59.752 1.00 75.94 175 LEU A CA 1
ATOM 1467 C C . LEU A 1 175 ? -67.737 -6.488 60.780 1.00 75.94 175 LEU A C 1
ATOM 1469 O O . LEU A 1 175 ? -68.876 -6.843 61.082 1.00 75.94 175 LEU A O 1
ATOM 1473 N N . ALA A 1 176 ? -66.650 -7.010 61.352 1.00 73.56 176 ALA A N 1
ATOM 1474 C CA . ALA A 1 176 ? -66.716 -8.020 62.405 1.00 73.56 176 ALA A CA 1
ATOM 1475 C C . ALA A 1 176 ? -67.375 -7.481 63.689 1.00 73.56 176 ALA A C 1
ATOM 1477 O O . ALA A 1 176 ? -68.178 -8.178 64.309 1.00 73.56 176 ALA A O 1
ATOM 1478 N N . ALA A 1 177 ? -67.097 -6.228 64.065 1.00 72.75 177 ALA A N 1
ATOM 1479 C CA . ALA A 1 177 ? -67.722 -5.580 65.219 1.00 72.75 177 ALA A CA 1
ATOM 1480 C C . ALA A 1 177 ? -69.230 -5.330 65.009 1.00 72.75 177 ALA A C 1
ATOM 1482 O O . ALA A 1 177 ? -70.033 -5.584 65.906 1.00 72.75 177 ALA A O 1
ATOM 1483 N N . LEU A 1 178 ? -69.631 -4.904 63.808 1.00 71.00 178 LEU A N 1
ATOM 1484 C CA . LEU A 1 178 ? -71.037 -4.717 63.428 1.00 71.00 178 LEU A CA 1
ATOM 1485 C C . LEU A 1 178 ? -71.809 -6.040 63.317 1.00 71.00 178 LEU A C 1
ATOM 1487 O O . LEU A 1 178 ? -73.001 -6.082 63.619 1.00 71.00 178 LEU A O 1
ATOM 1491 N N . GLN A 1 179 ? -71.154 -7.126 62.901 1.00 63.34 179 GLN A N 1
ATOM 1492 C CA . GLN A 1 179 ? -71.748 -8.466 62.900 1.00 63.34 179 GLN A CA 1
ATOM 1493 C C . GLN A 1 179 ? -71.908 -9.030 64.320 1.00 63.34 179 GLN A C 1
ATOM 1495 O O . GLN A 1 179 ? -72.912 -9.682 64.591 1.00 63.34 179 GLN A O 1
ATOM 1500 N N . ALA A 1 180 ? -70.987 -8.724 65.240 1.00 59.81 180 ALA A N 1
ATOM 1501 C CA . ALA A 1 180 ? -71.084 -9.117 66.648 1.00 59.81 180 ALA A CA 1
ATOM 1502 C C . ALA A 1 180 ? -72.169 -8.351 67.433 1.00 59.81 180 ALA A C 1
ATOM 1504 O O . ALA A 1 180 ? -72.667 -8.859 68.430 1.00 59.81 180 ALA A O 1
ATOM 1505 N N . GLN A 1 181 ? -72.564 -7.155 66.982 1.00 57.12 181 GLN A N 1
ATOM 1506 C CA . GLN A 1 181 ? -73.673 -6.372 67.554 1.00 57.12 181 GLN A CA 1
ATOM 1507 C C . GLN A 1 181 ? -75.066 -6.767 67.033 1.00 57.12 181 GLN A C 1
ATOM 1509 O O . GLN A 1 181 ? -76.067 -6.245 67.519 1.00 57.12 181 GLN A O 1
ATOM 1514 N N . LYS A 1 182 ? -75.148 -7.646 66.027 1.00 53.44 182 LYS A N 1
ATOM 1515 C CA . LYS A 1 182 ? -76.408 -8.093 65.407 1.00 53.44 182 LYS A CA 1
ATOM 1516 C C . LYS A 1 182 ? -76.883 -9.478 65.881 1.00 53.44 182 LYS A C 1
ATOM 1518 O O . LYS A 1 182 ? -77.822 -10.010 65.289 1.00 53.44 182 LYS A O 1
ATOM 1523 N N . ILE A 1 183 ? -76.253 -10.037 66.918 1.00 44.31 183 ILE A N 1
ATOM 1524 C CA . ILE A 1 183 ? -76.656 -11.258 67.645 1.00 44.31 183 ILE A CA 1
ATOM 1525 C C . ILE A 1 183 ? -77.208 -10.833 69.005 1.00 44.31 183 ILE A C 1
ATOM 1527 O O . ILE A 1 183 ? -78.264 -11.373 69.395 1.00 44.31 183 ILE A O 1
#

pLDDT: mean 82.96, std 9.25, range [44.31, 95.19]

Foldseek 3Di:
DAADEAEAEDQADDVVCVPDLVDQKDKAFDADPVRDPDGDSYIYIYGYLVSLVVPPQDPDDDPVNLVSQVVPDDDPVSVVVSCVSPVVCPVVVVVVVVCVVPVVVVVVVVVVVVVVVVVVVVVVVVVVVVVVVVVVVVVVVVVVVVVVVVVVVVVVVVVVVVVVVVVVVVVVVVVVVVVVVVD

Radius of gyration: 38.69 Å; chains: 1; bounding box: 103×27×94 Å